Protein AF-A0A2E0X182-F1 (afdb_monomer_lite)

Sequence (84 aa):
MTTKQKFDVENPEVVVLKNGRYAFRAECPWEGKNGKKLTAFKFCSAADYQAQSARLLQESAGEGPEEGEEQSERPESASDTEDA

Structure (mmCIF, N/CA/C/O backbone):
data_AF-A0A2E0X182-F1
#
_entry.id   AF-A0A2E0X182-F1
#
loop_
_atom_site.group_PDB
_atom_site.id
_atom_site.type_symbol
_atom_site.label_atom_id
_atom_site.label_alt_id
_atom_site.label_comp_id
_atom_site.label_asym_id
_atom_site.label_entity_id
_atom_site.label_seq_id
_atom_site.pdbx_PDB_ins_code
_atom_site.Cartn_x
_atom_site.Cartn_y
_atom_site.Cartn_z
_atom_site.occupancy
_atom_site.B_iso_or_equiv
_atom_site.auth_seq_id
_atom_site.auth_comp_id
_atom_site.auth_asym_id
_atom_site.auth_atom_id
_atom_site.pdbx_PDB_model_num
ATOM 1 N N . MET A 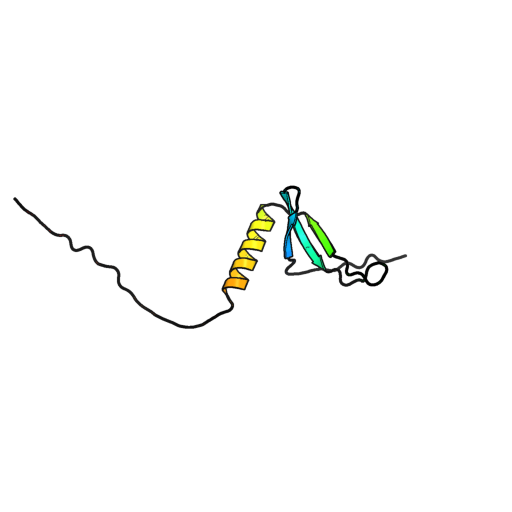1 1 ? -7.007 20.249 23.604 1.00 43.28 1 MET A N 1
ATOM 2 C CA . MET A 1 1 ? -5.786 19.714 22.969 1.00 43.28 1 MET A CA 1
ATOM 3 C C . MET A 1 1 ? -6.041 18.259 22.599 1.00 43.28 1 MET A C 1
ATOM 5 O O . MET A 1 1 ? -5.921 17.402 23.459 1.00 43.28 1 MET A O 1
ATOM 9 N N . THR A 1 2 ? -6.485 17.967 21.377 1.00 64.25 2 THR A N 1
ATOM 10 C CA . THR A 1 2 ? -6.614 16.582 20.894 1.00 64.25 2 THR A CA 1
ATOM 11 C C . THR A 1 2 ? -5.294 16.178 20.246 1.00 64.25 2 THR A C 1
ATOM 13 O O . THR A 1 2 ? -4.904 16.714 19.209 1.00 64.25 2 THR A O 1
ATOM 16 N N . THR A 1 3 ? -4.554 15.281 20.891 1.00 66.31 3 THR A N 1
ATOM 17 C CA . THR A 1 3 ? -3.309 14.721 20.362 1.00 66.31 3 THR A CA 1
ATOM 18 C C . THR A 1 3 ? -3.634 13.842 19.161 1.00 66.31 3 THR A C 1
ATOM 20 O O . THR A 1 3 ? -4.378 12.870 19.266 1.00 66.31 3 THR A O 1
ATOM 23 N N . LYS A 1 4 ? -3.085 14.190 17.992 1.00 75.62 4 LYS A N 1
ATOM 24 C CA . LYS A 1 4 ? -3.124 13.306 16.824 1.00 75.62 4 LYS A CA 1
ATOM 25 C C . LYS A 1 4 ? -2.320 12.055 17.168 1.00 75.62 4 LYS A C 1
ATOM 27 O O . LYS A 1 4 ? -1.095 12.126 17.253 1.00 75.62 4 LYS A O 1
ATOM 32 N N . GLN A 1 5 ? -3.003 10.939 17.388 1.00 78.19 5 GLN A N 1
ATOM 33 C CA . GLN A 1 5 ? -2.343 9.647 17.509 1.00 78.19 5 GLN A CA 1
ATOM 34 C C . GLN A 1 5 ? -1.790 9.259 16.133 1.00 78.19 5 GLN A C 1
ATOM 36 O O . GLN A 1 5 ? -2.461 9.422 15.112 1.00 78.19 5 GLN A O 1
ATOM 41 N N . LYS A 1 6 ? -0.533 8.821 16.101 1.00 82.94 6 LYS A N 1
ATOM 42 C CA . LYS A 1 6 ? 0.092 8.238 14.911 1.00 82.94 6 LYS A CA 1
ATOM 43 C C . LYS A 1 6 ? -0.012 6.723 15.029 1.00 82.94 6 LYS A C 1
ATOM 45 O O . LYS A 1 6 ? 0.002 6.202 16.141 1.00 82.94 6 LYS A O 1
ATOM 50 N N . PHE A 1 7 ? -0.131 6.048 13.900 1.00 87.06 7 PHE A N 1
ATOM 51 C CA . PHE A 1 7 ? -0.039 4.599 13.826 1.00 87.06 7 PHE A CA 1
ATOM 52 C C . PHE A 1 7 ? 0.830 4.244 12.623 1.00 87.06 7 PHE A C 1
ATOM 54 O O . PHE A 1 7 ? 0.775 4.930 11.598 1.00 87.06 7 PHE A O 1
ATOM 61 N N . ASP A 1 8 ? 1.629 3.199 12.784 1.00 87.62 8 ASP A N 1
ATOM 62 C CA . ASP A 1 8 ? 2.554 2.692 11.780 1.00 87.62 8 ASP A CA 1
ATOM 63 C C . ASP A 1 8 ? 2.142 1.268 11.403 1.00 87.62 8 ASP A C 1
ATOM 65 O O . ASP A 1 8 ? 1.591 0.529 12.221 1.00 87.62 8 ASP A O 1
ATOM 69 N N . VAL A 1 9 ? 2.355 0.911 10.139 1.00 87.38 9 VAL A N 1
ATOM 70 C CA . VAL A 1 9 ? 1.980 -0.387 9.567 1.00 87.38 9 VAL A CA 1
ATOM 71 C C . VAL A 1 9 ? 3.171 -0.894 8.772 1.00 87.38 9 VAL A C 1
ATOM 73 O O . VAL A 1 9 ? 3.616 -0.213 7.850 1.00 87.38 9 VAL A O 1
ATOM 76 N N . GLU A 1 10 ? 3.689 -2.067 9.135 1.00 85.00 10 GLU A N 1
ATOM 77 C CA . GLU A 1 10 ? 4.922 -2.608 8.546 1.00 85.00 10 GLU A CA 1
ATOM 78 C C . GLU A 1 10 ? 4.718 -3.134 7.120 1.00 85.00 10 GLU A C 1
ATOM 80 O O . GLU A 1 10 ? 5.542 -2.864 6.251 1.00 85.00 10 GLU A O 1
ATOM 85 N N . ASN A 1 11 ? 3.594 -3.804 6.847 1.00 84.31 11 ASN A N 1
ATOM 86 C CA . ASN A 1 11 ? 3.299 -4.394 5.537 1.00 84.31 11 ASN A CA 1
ATOM 87 C C . ASN A 1 11 ? 1.935 -3.919 5.009 1.00 84.31 11 ASN A C 1
ATOM 89 O O . ASN A 1 11 ? 0.969 -4.683 5.015 1.00 84.31 11 ASN A O 1
ATOM 93 N N . PRO A 1 12 ? 1.800 -2.646 4.592 1.00 87.88 12 PRO A N 1
ATOM 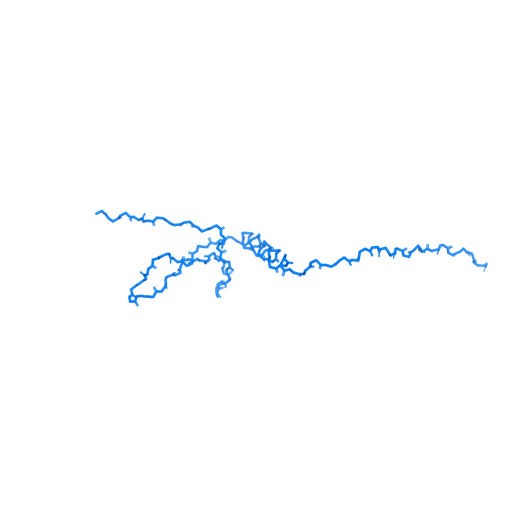94 C CA . PRO A 1 12 ? 0.539 -2.165 4.049 1.00 87.88 12 PRO A CA 1
ATOM 95 C C . PRO A 1 12 ? 0.240 -2.806 2.686 1.00 87.88 12 PRO A C 1
ATOM 97 O O . PRO A 1 12 ? 1.139 -3.034 1.871 1.00 87.88 12 PRO A O 1
ATOM 100 N N . GLU A 1 13 ? -1.043 -3.043 2.417 1.00 88.56 13 GLU A N 1
ATOM 101 C CA . GLU A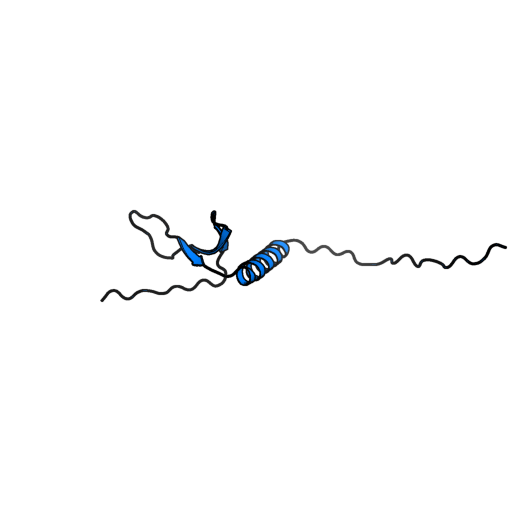 1 13 ? -1.524 -3.486 1.107 1.00 88.56 13 GLU A CA 1
ATOM 102 C C . GLU A 1 13 ? -1.226 -2.390 0.074 1.00 88.56 13 GLU A C 1
ATOM 104 O O . GLU A 1 13 ? -1.372 -1.205 0.371 1.00 88.56 13 GLU A O 1
ATOM 109 N N . VAL A 1 14 ? -0.821 -2.743 -1.146 1.00 89.88 14 VAL A N 1
ATOM 110 C CA . VAL A 1 14 ? -0.600 -1.754 -2.209 1.00 89.88 14 VAL A CA 1
ATOM 111 C C . VAL A 1 14 ? -1.628 -1.919 -3.324 1.00 89.88 14 VAL A C 1
ATOM 113 O O . VAL A 1 14 ? -1.859 -3.021 -3.813 1.00 89.88 14 VAL A O 1
ATOM 116 N N . VAL A 1 15 ? -2.265 -0.818 -3.729 1.00 90.81 15 VAL A N 1
ATOM 117 C CA . VAL A 1 15 ? -3.374 -0.824 -4.692 1.00 90.81 15 VAL A CA 1
ATOM 118 C C . VAL A 1 15 ? -3.171 0.191 -5.815 1.00 90.81 15 VAL A C 1
ATOM 120 O O . VAL A 1 15 ? -2.597 1.267 -5.620 1.00 90.81 15 VAL A O 1
ATOM 123 N N . VAL A 1 16 ? -3.701 -0.141 -6.995 1.00 93.44 16 VAL A N 1
ATOM 124 C CA . VAL A 1 16 ? -3.815 0.779 -8.133 1.00 93.44 16 VAL A CA 1
ATOM 125 C C . VAL A 1 16 ? -5.205 1.409 -8.108 1.00 93.44 16 VAL A C 1
ATOM 127 O O . VAL A 1 16 ? -6.226 0.725 -8.179 1.00 93.44 16 VAL A O 1
ATOM 130 N N . LEU A 1 17 ? -5.259 2.730 -7.981 1.00 91.31 17 LEU A N 1
ATOM 131 C CA . LEU A 1 17 ? -6.506 3.486 -7.980 1.00 91.31 17 LEU A CA 1
ATOM 132 C C . LEU A 1 17 ? -7.048 3.647 -9.408 1.00 91.31 17 LEU A C 1
ATOM 134 O O . LEU A 1 17 ? -6.306 3.606 -10.386 1.00 91.31 17 LEU A O 1
ATOM 138 N N . LYS A 1 18 ? -8.350 3.935 -9.536 1.00 91.31 18 LYS A N 1
ATOM 139 C CA . LYS A 1 18 ? -9.032 4.108 -10.839 1.00 91.31 18 LYS A CA 1
ATOM 140 C C . LYS A 1 18 ? -8.424 5.191 -11.741 1.00 91.31 18 LYS A C 1
ATOM 142 O O . LYS A 1 18 ? -8.653 5.184 -12.941 1.00 91.31 18 LYS A O 1
ATOM 147 N N . ASN A 1 19 ? -7.682 6.133 -11.165 1.00 91.19 19 ASN A N 1
ATOM 148 C CA . ASN A 1 19 ? -6.985 7.202 -11.881 1.00 91.19 19 ASN A CA 1
ATOM 149 C C . ASN A 1 19 ? -5.553 6.821 -12.310 1.00 91.19 19 ASN A C 1
ATOM 151 O O . ASN A 1 19 ? -4.799 7.701 -12.716 1.00 91.19 19 ASN A O 1
ATOM 155 N N . GLY A 1 20 ? -5.156 5.552 -12.163 1.00 91.19 20 GLY A N 1
ATOM 156 C CA . GLY A 1 20 ? -3.817 5.058 -12.491 1.00 91.19 20 GLY A CA 1
ATOM 157 C C . GLY A 1 20 ? -2.735 5.421 -11.470 1.00 91.19 20 GLY A C 1
ATOM 158 O O . GLY A 1 20 ? -1.556 5.225 -11.746 1.00 91.19 20 GLY A O 1
ATOM 159 N N . ARG A 1 21 ? -3.097 5.971 -10.301 1.00 92.69 21 ARG A N 1
ATOM 160 C CA . ARG A 1 21 ? -2.138 6.267 -9.224 1.00 92.69 21 ARG A CA 1
ATOM 161 C C . ARG A 1 21 ? -1.983 5.086 -8.273 1.00 92.69 21 ARG A C 1
ATOM 163 O O . ARG A 1 21 ? -2.941 4.360 -8.021 1.00 92.69 21 ARG A O 1
ATOM 170 N N . TYR A 1 22 ? -0.799 4.971 -7.685 1.00 93.81 22 TYR A N 1
ATOM 171 C CA . TYR A 1 22 ? -0.458 3.936 -6.711 1.00 93.81 22 TYR A CA 1
ATOM 172 C C . TYR A 1 22 ? -0.621 4.461 -5.285 1.00 93.81 22 TYR A C 1
ATOM 174 O O . TYR A 1 22 ? -0.279 5.614 -4.989 1.00 93.81 22 TYR A O 1
ATOM 182 N N . ALA A 1 23 ? -1.166 3.630 -4.400 1.00 93.69 23 ALA A N 1
ATOM 183 C CA . ALA A 1 23 ? -1.291 3.963 -2.990 1.00 93.69 23 ALA A CA 1
ATOM 184 C C . ALA A 1 23 ? -1.134 2.734 -2.095 1.00 93.69 23 ALA A C 1
ATOM 186 O O . ALA A 1 23 ? -1.645 1.658 -2.399 1.00 93.69 23 ALA A O 1
ATOM 187 N N . PHE A 1 24 ? -0.495 2.939 -0.948 1.00 92.25 24 PHE A N 1
ATOM 188 C CA . PHE A 1 24 ? -0.577 2.035 0.188 1.00 92.25 24 PHE A CA 1
ATOM 189 C C . PHE A 1 24 ? -1.920 2.208 0.886 1.00 92.25 24 PHE A C 1
ATOM 191 O O . PHE A 1 24 ? -2.360 3.335 1.129 1.00 92.25 24 PHE A O 1
ATOM 198 N N . ARG A 1 25 ? -2.549 1.091 1.216 1.00 92.50 25 ARG A N 1
ATOM 199 C CA . ARG A 1 25 ? -3.836 0.967 1.875 1.00 92.50 25 ARG A CA 1
ATOM 200 C C . ARG A 1 25 ? -3.627 0.265 3.215 1.00 92.50 25 ARG A C 1
ATOM 202 O O . ARG A 1 25 ? -3.011 -0.793 3.282 1.00 92.50 25 ARG A O 1
ATOM 209 N N . ALA A 1 26 ? -4.151 0.861 4.279 1.00 92.31 26 ALA A N 1
ATOM 210 C CA . ALA A 1 26 ? -4.099 0.292 5.621 1.00 92.31 26 ALA A CA 1
ATOM 211 C C . ALA A 1 26 ? -5.426 0.503 6.353 1.00 92.31 26 ALA A C 1
ATOM 213 O O . ALA A 1 26 ? -6.047 1.560 6.225 1.00 92.31 26 ALA A O 1
ATOM 214 N N . GLU A 1 27 ? -5.866 -0.483 7.132 1.00 91.31 27 GLU A N 1
ATOM 215 C CA . GLU A 1 27 ? -6.990 -0.299 8.051 1.00 91.31 27 GLU A CA 1
ATOM 216 C C . GLU A 1 27 ? -6.546 0.560 9.240 1.00 91.31 27 GLU A C 1
ATOM 218 O O . GLU A 1 27 ? -5.510 0.316 9.857 1.00 91.31 27 GLU A O 1
ATOM 223 N N . CYS A 1 28 ? -7.319 1.597 9.554 1.00 89.75 28 CYS A N 1
ATOM 224 C CA . CYS A 1 28 ? -7.060 2.398 10.741 1.00 89.75 28 CYS A CA 1
ATOM 225 C C . CYS A 1 28 ? -7.456 1.592 11.988 1.00 89.75 28 CYS A C 1
ATOM 227 O O . CYS A 1 28 ? -8.508 0.949 11.974 1.00 89.75 28 CYS A O 1
ATOM 229 N N . PRO A 1 29 ? -6.728 1.719 13.112 1.00 87.81 29 PRO A N 1
ATOM 230 C CA . PRO A 1 29 ? -7.122 1.066 14.362 1.00 87.81 29 PRO A CA 1
ATOM 231 C C . PRO A 1 29 ? -8.372 1.692 15.009 1.00 87.81 29 PRO A C 1
ATOM 233 O O . PRO A 1 29 ? -8.780 1.295 16.094 1.00 87.81 29 PRO A O 1
ATOM 236 N N . TRP A 1 30 ? -8.924 2.747 14.403 1.00 86.75 30 TRP A N 1
ATOM 237 C CA . TRP A 1 30 ? -9.941 3.601 14.998 1.00 86.75 30 TRP A CA 1
ATOM 238 C C . TRP A 1 30 ? -11.233 3.434 14.209 1.00 86.75 30 TRP A C 1
ATOM 240 O O . TRP A 1 30 ? -11.222 3.384 12.974 1.00 86.75 30 TRP A O 1
ATOM 250 N N . GLU A 1 31 ? -12.353 3.419 14.918 1.00 89.00 31 GLU A N 1
ATOM 251 C CA . GLU A 1 31 ? -13.664 3.369 14.288 1.00 89.00 31 GLU A CA 1
ATOM 252 C C . GLU A 1 31 ? -14.092 4.755 13.801 1.00 89.00 31 GLU A C 1
ATOM 254 O O . GLU A 1 31 ? -13.945 5.777 14.474 1.00 89.00 31 GLU A O 1
ATOM 259 N N . GLY A 1 32 ? -14.639 4.788 12.592 1.00 85.81 32 GLY A N 1
ATOM 260 C CA . GLY A 1 32 ? -15.280 5.959 12.030 1.00 85.81 32 GLY A CA 1
ATOM 261 C C . GLY A 1 32 ? -16.660 6.201 12.630 1.00 85.81 32 GLY A C 1
ATOM 262 O O . GLY A 1 32 ? -17.174 5.457 13.468 1.00 85.81 32 GLY A O 1
ATOM 263 N N . LYS A 1 33 ? -17.315 7.257 12.145 1.00 85.81 33 LYS A N 1
ATOM 264 C CA . LYS A 1 33 ? -18.675 7.595 12.569 1.00 85.81 33 LYS A CA 1
ATOM 265 C C . LYS A 1 33 ? -19.622 6.420 12.277 1.00 85.81 33 LYS A C 1
ATOM 267 O O . LYS A 1 33 ? -19.695 5.961 11.137 1.00 85.81 33 LYS A O 1
ATOM 272 N N . ASN A 1 34 ? -20.363 5.986 13.299 1.00 86.31 34 ASN A N 1
ATOM 273 C CA . ASN A 1 34 ? -21.307 4.857 13.271 1.00 86.31 34 ASN A CA 1
ATOM 274 C C . ASN A 1 34 ? -20.655 3.460 13.182 1.00 86.31 34 ASN A C 1
ATOM 276 O O . ASN A 1 34 ? -21.221 2.577 12.542 1.00 86.31 34 ASN A O 1
ATOM 280 N N . GLY A 1 35 ? -19.468 3.263 13.769 1.00 86.06 35 GLY A N 1
ATOM 281 C CA . GLY A 1 35 ? -18.819 1.942 13.836 1.00 86.06 35 GLY A CA 1
ATOM 282 C C . GLY A 1 35 ? -18.278 1.443 12.492 1.00 86.06 35 GLY A C 1
ATOM 283 O O . GLY A 1 35 ? -18.028 0.256 12.305 1.00 86.06 35 GLY A O 1
ATOM 284 N N . LYS A 1 36 ? -18.125 2.336 11.507 1.00 89.06 36 LYS A N 1
ATOM 285 C CA . LYS A 1 36 ? -17.549 1.976 10.208 1.00 89.06 36 LYS A CA 1
ATOM 286 C C . LYS A 1 36 ? -16.033 1.918 10.314 1.00 89.06 36 LYS A C 1
ATOM 288 O O . LYS A 1 36 ? -15.421 2.881 10.769 1.00 89.06 36 LYS A O 1
ATOM 293 N N . LYS A 1 37 ? -15.420 0.845 9.817 1.00 89.94 37 LYS A N 1
ATOM 294 C CA . LYS A 1 37 ? -13.962 0.769 9.684 1.00 89.94 37 LYS A CA 1
ATOM 295 C C . LYS A 1 37 ? -13.452 1.857 8.741 1.00 89.94 37 LYS A C 1
ATOM 297 O O . LYS A 1 37 ? -14.037 2.098 7.682 1.00 89.94 37 LYS A O 1
ATOM 302 N N . LEU A 1 38 ? -12.372 2.518 9.140 1.00 90.00 38 LEU A N 1
ATOM 303 C CA . LEU A 1 38 ? -11.693 3.512 8.319 1.00 90.00 38 LEU A CA 1
ATOM 304 C C . LEU A 1 38 ? -10.492 2.875 7.628 1.00 90.00 38 LEU A C 1
ATOM 306 O O . LEU A 1 38 ? -9.807 2.027 8.193 1.00 90.00 38 LEU A O 1
ATOM 310 N N . THR A 1 39 ? -10.224 3.319 6.407 1.00 91.19 39 THR A N 1
ATOM 311 C CA . THR A 1 39 ? -9.044 2.911 5.649 1.00 91.19 39 THR A CA 1
ATOM 312 C C . THR A 1 39 ? -8.234 4.151 5.306 1.00 91.19 39 THR A C 1
ATOM 314 O O . THR A 1 39 ? -8.766 5.111 4.743 1.00 91.19 39 THR A O 1
ATOM 317 N N . ALA A 1 40 ? -6.951 4.133 5.644 1.00 90.88 40 ALA A N 1
ATOM 318 C CA . ALA A 1 40 ? -5.995 5.155 5.264 1.00 90.88 40 ALA A CA 1
ATOM 319 C C . ALA A 1 40 ? -5.360 4.812 3.914 1.00 90.88 40 ALA A C 1
ATOM 321 O O . ALA A 1 40 ? -5.019 3.659 3.648 1.00 90.88 40 ALA A O 1
ATOM 322 N N . PHE A 1 41 ? -5.173 5.841 3.086 1.00 92.06 41 PHE A N 1
ATOM 323 C CA . PHE A 1 41 ? -4.461 5.748 1.817 1.00 92.06 41 PHE A CA 1
ATOM 324 C C . PHE A 1 41 ? -3.258 6.688 1.824 1.00 92.06 41 PHE A C 1
ATOM 326 O O . PHE A 1 41 ? -3.397 7.876 2.126 1.00 92.06 41 PHE A O 1
ATOM 333 N N . LYS A 1 42 ? -2.086 6.173 1.453 1.00 91.75 42 LYS A N 1
ATOM 334 C CA . LYS A 1 42 ? -0.859 6.955 1.280 1.00 91.75 42 LYS A CA 1
ATOM 335 C C . LYS A 1 42 ? -0.342 6.758 -0.137 1.00 91.75 42 LYS A C 1
ATOM 337 O O . LYS A 1 42 ? 0.046 5.656 -0.503 1.00 91.75 42 LYS A O 1
ATOM 342 N N . PHE A 1 43 ? -0.338 7.827 -0.929 1.00 93.12 43 PHE A N 1
ATOM 343 C CA . PHE A 1 43 ? 0.196 7.779 -2.289 1.00 93.12 43 PHE A CA 1
ATOM 344 C C . PHE A 1 43 ? 1.677 7.407 -2.285 1.00 93.12 43 PHE A C 1
ATOM 346 O O . PHE A 1 43 ? 2.439 7.891 -1.444 1.00 93.12 43 PHE A O 1
ATOM 353 N N . CYS A 1 44 ? 2.063 6.573 -3.241 1.00 91.44 44 CYS A N 1
ATOM 354 C CA . CYS A 1 44 ? 3.432 6.118 -3.431 1.00 91.44 44 CYS A CA 1
ATOM 355 C C . CYS A 1 44 ? 3.846 6.224 -4.901 1.00 91.44 44 CYS A C 1
ATOM 357 O O . CYS A 1 44 ? 3.020 6.476 -5.786 1.00 91.44 44 CYS A O 1
ATOM 359 N N . SER A 1 45 ? 5.149 6.100 -5.152 1.00 92.31 45 SER A N 1
ATOM 360 C CA . SER A 1 45 ? 5.678 6.092 -6.511 1.00 92.31 45 SER A CA 1
ATOM 361 C C . SER A 1 45 ? 5.440 4.735 -7.186 1.00 92.31 45 SER A C 1
ATOM 363 O O . SER A 1 45 ? 5.147 3.733 -6.532 1.00 92.31 45 SER A O 1
ATOM 365 N N . ALA A 1 46 ? 5.593 4.688 -8.511 1.00 89.50 46 ALA A N 1
ATOM 366 C CA . ALA A 1 46 ? 5.520 3.430 -9.255 1.00 89.50 46 ALA A CA 1
ATOM 367 C C . ALA A 1 46 ? 6.621 2.437 -8.833 1.00 89.50 46 ALA A C 1
ATOM 369 O O . ALA A 1 46 ? 6.378 1.234 -8.801 1.00 89.50 46 ALA A O 1
ATOM 370 N N . ALA A 1 47 ? 7.810 2.941 -8.482 1.00 90.81 47 ALA A N 1
ATOM 371 C CA . ALA A 1 47 ? 8.926 2.115 -8.030 1.00 90.81 47 ALA A CA 1
ATOM 372 C C . ALA A 1 47 ? 8.614 1.434 -6.688 1.00 90.81 47 ALA A C 1
ATOM 374 O O . ALA A 1 47 ? 8.819 0.231 -6.548 1.00 90.81 47 ALA A O 1
ATOM 375 N N . ASP A 1 48 ? 8.035 2.178 -5.739 1.00 88.44 48 ASP A N 1
ATOM 376 C CA . ASP A 1 48 ? 7.615 1.628 -4.443 1.00 88.44 48 ASP A CA 1
ATOM 377 C C . ASP A 1 48 ? 6.530 0.557 -4.609 1.00 88.44 48 ASP A C 1
ATOM 379 O O . ASP A 1 48 ? 6.575 -0.492 -3.969 1.00 88.44 48 ASP A O 1
ATOM 383 N N . TYR A 1 49 ? 5.567 0.792 -5.509 1.00 87.75 49 TYR A N 1
ATOM 384 C CA . TYR A 1 49 ? 4.539 -0.194 -5.842 1.00 87.75 49 TYR A CA 1
ATOM 385 C C . TYR A 1 49 ? 5.145 -1.498 -6.371 1.00 87.75 49 TYR A C 1
ATOM 387 O O . TYR A 1 49 ? 4.762 -2.580 -5.926 1.00 87.75 49 TYR A O 1
ATOM 395 N N . GLN A 1 50 ? 6.096 -1.409 -7.302 1.00 89.69 50 GLN A N 1
ATOM 396 C CA . GLN A 1 50 ? 6.757 -2.581 -7.878 1.00 89.69 50 GLN A CA 1
ATOM 397 C C . GLN A 1 50 ? 7.555 -3.354 -6.826 1.00 89.69 50 GLN A C 1
ATOM 399 O O . GLN A 1 50 ? 7.429 -4.572 -6.747 1.00 89.69 50 GLN A O 1
ATOM 404 N N . ALA A 1 51 ? 8.310 -2.660 -5.972 1.00 89.00 51 ALA A N 1
ATOM 405 C CA . ALA A 1 51 ? 9.062 -3.298 -4.895 1.00 89.00 51 ALA A CA 1
ATOM 406 C C . ALA A 1 51 ? 8.140 -4.034 -3.906 1.00 89.00 51 ALA A C 1
ATOM 408 O O . ALA A 1 51 ? 8.400 -5.180 -3.539 1.00 89.00 51 ALA A O 1
ATOM 409 N N . GLN A 1 52 ? 7.031 -3.401 -3.510 1.00 86.19 52 GLN A N 1
ATOM 410 C CA . GLN A 1 52 ? 6.087 -3.983 -2.555 1.00 86.19 52 GLN A CA 1
ATOM 411 C C . GLN A 1 52 ? 5.291 -5.147 -3.156 1.00 86.19 52 GLN A C 1
ATOM 413 O O . GLN A 1 52 ? 5.114 -6.174 -2.508 1.00 86.19 52 GLN A O 1
ATOM 418 N N . SER A 1 53 ? 4.829 -5.009 -4.400 1.00 85.19 53 SER A N 1
ATOM 419 C CA . SER A 1 53 ? 4.106 -6.077 -5.101 1.00 85.19 53 SER A CA 1
ATOM 420 C C . SER A 1 53 ? 4.999 -7.286 -5.380 1.00 85.19 53 SER A C 1
ATOM 422 O O . SER A 1 53 ? 4.555 -8.408 -5.164 1.00 85.19 53 SER A O 1
ATOM 424 N N . ALA A 1 54 ? 6.263 -7.079 -5.764 1.00 85.81 54 ALA A N 1
ATOM 425 C CA . ALA A 1 54 ? 7.235 -8.160 -5.918 1.00 85.81 54 ALA A CA 1
ATOM 426 C C . ALA A 1 54 ? 7.485 -8.899 -4.595 1.00 85.81 54 ALA A C 1
ATOM 428 O O . ALA A 1 54 ? 7.505 -10.128 -4.574 1.00 85.81 54 ALA A O 1
ATOM 429 N N . ARG A 1 55 ? 7.603 -8.165 -3.479 1.00 85.75 55 ARG A N 1
ATOM 430 C CA . ARG A 1 55 ? 7.737 -8.762 -2.143 1.00 85.75 55 ARG A CA 1
ATOM 431 C C . ARG A 1 55 ? 6.510 -9.589 -1.756 1.00 85.75 55 ARG A C 1
ATOM 433 O O . ARG A 1 55 ? 6.669 -10.714 -1.303 1.00 85.75 55 ARG A O 1
ATOM 440 N N . LEU A 1 56 ? 5.301 -9.061 -1.956 1.00 81.50 56 LEU A N 1
ATOM 441 C CA . LEU A 1 56 ? 4.057 -9.787 -1.672 1.00 81.50 56 LEU A CA 1
ATOM 442 C C . LEU A 1 56 ? 3.911 -11.035 -2.553 1.00 81.50 56 LEU A C 1
ATOM 444 O O . LEU A 1 56 ? 3.443 -12.068 -2.081 1.00 81.50 56 LEU A O 1
ATOM 448 N N . LEU A 1 57 ? 4.338 -10.966 -3.817 1.00 80.75 57 LEU A N 1
ATOM 449 C CA . LEU A 1 57 ? 4.370 -12.124 -4.711 1.00 80.75 57 LEU A CA 1
ATOM 450 C C . LEU A 1 57 ? 5.349 -13.195 -4.203 1.00 80.75 57 LEU A C 1
ATOM 452 O O . LEU A 1 57 ? 5.028 -14.375 -4.223 1.00 80.75 57 LEU A O 1
ATOM 456 N N . GLN A 1 58 ? 6.522 -12.789 -3.711 1.00 80.69 58 GLN A N 1
ATOM 457 C CA . GLN A 1 58 ? 7.512 -13.707 -3.146 1.00 80.69 58 GLN A CA 1
ATOM 458 C C . GLN A 1 58 ? 7.031 -14.344 -1.834 1.00 80.69 58 GLN A C 1
ATOM 460 O O . GLN A 1 58 ? 7.233 -15.534 -1.625 1.00 80.69 58 GLN A O 1
ATOM 465 N N . GLU A 1 59 ? 6.373 -13.569 -0.971 1.00 79.62 59 GLU A N 1
ATOM 466 C CA . GLU A 1 59 ? 5.823 -14.052 0.301 1.00 79.62 59 GLU A CA 1
ATOM 467 C C . GLU A 1 59 ? 4.643 -15.011 0.068 1.00 79.62 59 GLU A C 1
ATOM 469 O O . GLU A 1 59 ? 4.582 -16.073 0.676 1.00 79.62 59 GLU A O 1
ATOM 474 N N . SER A 1 60 ? 3.763 -14.703 -0.893 1.00 68.50 60 SER A N 1
ATOM 475 C CA . SER A 1 60 ? 2.653 -15.591 -1.280 1.00 68.50 60 SER A CA 1
ATOM 476 C C . SER A 1 60 ? 3.089 -16.835 -2.062 1.00 68.50 60 SER A C 1
ATOM 478 O O . SER A 1 60 ? 2.396 -17.845 -2.012 1.00 68.50 60 SER A O 1
ATOM 480 N N . ALA A 1 61 ? 4.236 -16.800 -2.747 1.00 64.94 61 ALA A N 1
ATOM 481 C CA . ALA A 1 61 ? 4.836 -17.973 -3.386 1.00 64.94 61 ALA A CA 1
ATOM 482 C C . ALA A 1 61 ? 5.651 -18.851 -2.414 1.00 64.94 61 ALA A C 1
ATOM 484 O O . ALA A 1 61 ? 6.067 -19.943 -2.791 1.00 64.94 61 ALA A O 1
ATOM 485 N N . GLY A 1 62 ? 5.904 -18.380 -1.187 1.00 57.31 62 GLY A N 1
ATOM 486 C CA . GLY A 1 62 ? 6.712 -19.072 -0.180 1.00 57.31 62 GLY A CA 1
ATOM 487 C C . GLY A 1 62 ? 5.941 -20.023 0.740 1.00 57.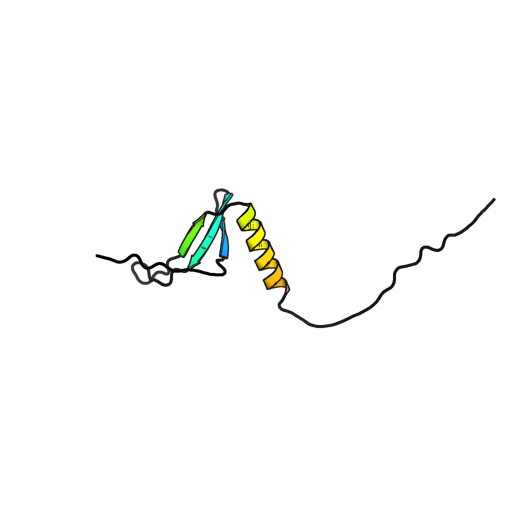31 62 GLY A C 1
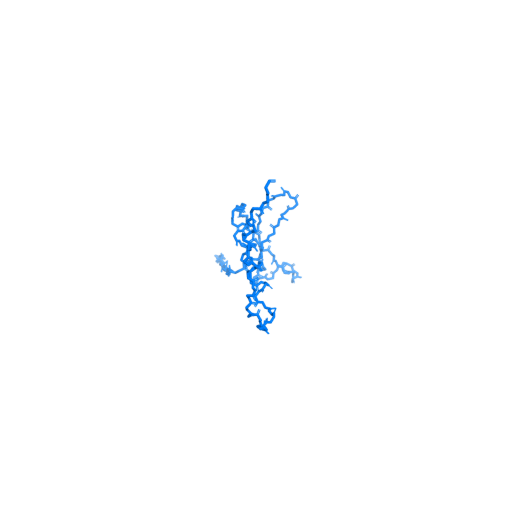ATOM 488 O O . GLY A 1 62 ? 6.573 -20.742 1.509 1.00 57.31 62 GLY A O 1
ATOM 489 N N . GLU A 1 63 ? 4.606 -20.064 0.673 1.00 52.12 63 GLU A N 1
ATOM 490 C CA . GLU A 1 63 ? 3.783 -20.950 1.507 1.00 52.12 63 GLU A CA 1
ATOM 491 C C . GLU A 1 63 ? 3.211 -22.126 0.684 1.00 52.12 63 GLU A C 1
ATOM 493 O O . GLU A 1 63 ? 2.036 -22.150 0.322 1.00 52.12 63 GLU A O 1
ATOM 498 N N . GLY A 1 64 ? 4.089 -23.110 0.409 1.00 44.25 64 GLY A N 1
ATOM 499 C CA . GLY A 1 64 ? 3.766 -24.543 0.242 1.00 44.25 64 GLY A CA 1
ATOM 500 C C . GLY A 1 64 ? 4.212 -25.243 -1.066 1.00 44.25 64 GLY A C 1
ATOM 501 O O . GLY A 1 64 ? 3.975 -24.687 -2.138 1.00 44.25 64 GLY A O 1
ATOM 502 N N . PRO A 1 65 ? 4.705 -26.509 -1.036 1.00 53.03 65 PRO A N 1
ATOM 503 C CA . PRO A 1 65 ? 5.361 -27.267 0.041 1.00 53.03 65 PRO A CA 1
ATOM 504 C C . PRO A 1 65 ? 6.818 -27.679 -0.295 1.00 53.03 65 PRO A C 1
ATOM 506 O O . PRO A 1 65 ? 7.268 -27.605 -1.437 1.00 53.03 65 PRO A O 1
ATOM 509 N N . GLU A 1 66 ? 7.548 -28.151 0.722 1.00 54.94 66 GLU A N 1
ATOM 510 C CA . GLU A 1 66 ? 8.671 -29.076 0.533 1.00 54.94 66 GLU A CA 1
ATOM 511 C C . GLU A 1 66 ? 8.217 -30.274 -0.315 1.00 54.94 66 GLU A C 1
ATOM 513 O O . GLU A 1 66 ? 7.313 -30.986 0.105 1.00 54.94 66 GLU A O 1
ATOM 518 N N . GLU A 1 67 ? 8.859 -30.520 -1.456 1.00 47.47 67 GLU A N 1
ATOM 519 C CA . GLU A 1 67 ? 9.139 -31.863 -1.978 1.00 47.47 67 GLU A CA 1
ATOM 520 C C . GLU A 1 67 ? 10.269 -31.741 -3.009 1.00 47.47 67 GLU A C 1
ATOM 522 O O . GLU A 1 67 ? 10.213 -30.943 -3.947 1.00 47.47 67 GLU A O 1
ATOM 527 N N . GLY A 1 68 ? 11.362 -32.452 -2.740 1.00 57.66 68 GLY A N 1
ATOM 528 C CA . GLY A 1 68 ? 12.556 -32.463 -3.567 1.00 57.66 68 GLY A CA 1
ATOM 529 C C . GLY A 1 68 ? 12.424 -33.354 -4.798 1.00 57.66 68 GLY A C 1
ATOM 530 O O . GLY A 1 68 ? 11.736 -34.362 -4.770 1.00 57.66 68 GLY A O 1
ATOM 531 N N . GLU A 1 69 ? 13.152 -32.972 -5.839 1.00 48.53 69 GLU A N 1
ATOM 532 C CA . GLU A 1 69 ? 13.762 -33.809 -6.884 1.00 48.53 69 GLU A CA 1
ATOM 533 C C . GLU A 1 69 ? 14.638 -32.818 -7.669 1.00 48.53 69 GLU A C 1
ATOM 535 O O . GLU A 1 69 ? 14.155 -31.954 -8.393 1.00 48.53 69 GLU A O 1
ATOM 540 N N . GLU A 1 70 ? 15.867 -32.556 -7.237 1.00 49.78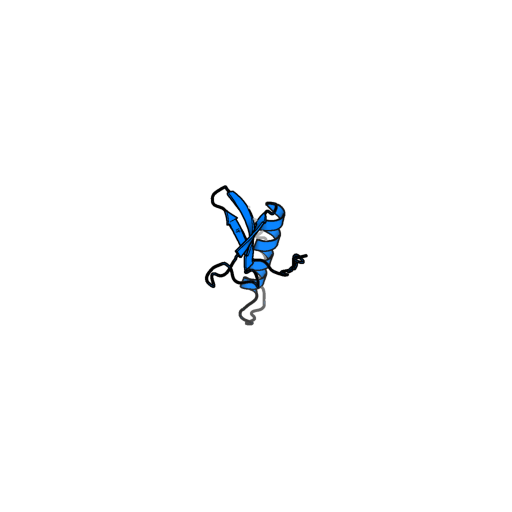 70 GLU A N 1
ATOM 541 C CA . GLU A 1 70 ? 17.069 -33.364 -7.456 1.00 49.78 70 GLU A CA 1
ATOM 542 C C . GLU A 1 70 ? 17.268 -33.811 -8.918 1.00 49.78 70 GLU A C 1
ATOM 544 O O . GLU A 1 70 ? 16.558 -34.662 -9.432 1.00 49.78 70 GLU A O 1
ATOM 549 N N . GLN A 1 71 ? 18.346 -33.257 -9.493 1.00 47.72 71 GLN A N 1
ATOM 550 C CA . GLN A 1 71 ? 19.168 -33.766 -10.598 1.00 47.72 71 GLN A CA 1
ATOM 551 C C . GLN A 1 71 ? 18.598 -33.621 -12.017 1.00 47.72 71 GLN A C 1
ATOM 553 O O . GLN A 1 71 ? 17.504 -34.041 -12.354 1.00 47.72 71 GLN A O 1
ATOM 558 N N . SER A 1 72 ? 19.281 -32.798 -12.825 1.00 52.22 72 SER A N 1
ATOM 559 C CA . SER A 1 72 ? 20.281 -33.257 -13.811 1.00 52.22 72 SER A CA 1
ATOM 560 C C . SER A 1 72 ? 19.597 -34.169 -14.821 1.00 52.22 72 SER A C 1
ATOM 562 O O . SER A 1 72 ? 19.147 -35.243 -14.480 1.00 52.22 72 SER A O 1
ATOM 564 N N . GLU A 1 73 ? 19.477 -33.776 -16.081 1.00 48.00 73 GLU A N 1
ATOM 565 C CA . GLU A 1 73 ? 20.585 -33.980 -17.006 1.00 48.00 73 GLU A CA 1
ATOM 566 C C . GLU A 1 73 ? 20.589 -32.943 -18.133 1.00 48.00 73 GLU A C 1
ATOM 568 O O . GLU A 1 73 ? 19.612 -32.694 -18.836 1.00 48.00 73 GLU A O 1
ATOM 573 N N . ARG A 1 74 ? 21.764 -32.347 -18.308 1.00 60.81 74 ARG A N 1
ATOM 574 C CA . ARG A 1 74 ? 22.181 -31.590 -19.480 1.00 60.81 74 ARG A CA 1
ATOM 575 C C . ARG A 1 74 ? 22.406 -32.607 -20.608 1.00 60.81 74 ARG A C 1
ATOM 577 O O . ARG A 1 74 ? 23.320 -33.415 -20.454 1.00 60.81 74 ARG A O 1
ATOM 584 N N . PRO A 1 75 ? 21.655 -32.598 -21.725 1.00 54.78 75 PRO A N 1
ATOM 585 C CA . PRO A 1 75 ? 22.061 -33.394 -22.867 1.00 54.78 75 PRO A CA 1
ATOM 586 C C . PRO A 1 75 ? 23.325 -32.752 -23.436 1.00 54.78 75 PRO A C 1
ATOM 588 O O . PRO A 1 75 ? 23.328 -31.620 -23.925 1.00 54.78 75 PRO A O 1
ATOM 591 N N . GLU A 1 76 ? 24.429 -33.469 -23.277 1.00 56.28 76 GLU A N 1
ATOM 592 C CA . GLU A 1 76 ? 25.675 -33.206 -23.967 1.00 56.28 76 GLU A CA 1
ATOM 593 C C . GLU A 1 76 ? 25.391 -33.362 -25.461 1.00 56.28 76 GLU A C 1
ATOM 595 O O . GLU A 1 76 ? 25.149 -34.464 -25.949 1.00 56.28 76 GLU A O 1
ATOM 600 N N . SER A 1 77 ? 25.349 -32.243 -26.187 1.00 56.81 77 SER A N 1
ATOM 601 C CA . SER A 1 77 ? 25.322 -32.269 -27.644 1.00 56.81 77 SER A CA 1
ATOM 602 C C . SER A 1 77 ? 26.637 -32.871 -28.121 1.00 56.81 77 SER A C 1
ATOM 604 O O . SER A 1 77 ? 27.654 -32.181 -28.223 1.00 56.81 77 SER A O 1
ATOM 606 N N . ALA A 1 78 ? 26.600 -34.180 -28.360 1.00 57.69 78 ALA A N 1
ATOM 607 C CA . ALA A 1 78 ? 27.620 -34.911 -29.075 1.00 57.69 78 ALA A CA 1
ATOM 608 C C . ALA A 1 78 ? 27.868 -34.211 -30.413 1.00 57.69 78 ALA A C 1
ATOM 610 O O . ALA A 1 78 ? 26.956 -33.940 -31.195 1.00 57.69 78 ALA A O 1
ATOM 611 N N . SER A 1 79 ? 29.130 -33.859 -30.606 1.00 61.97 79 SER A N 1
ATOM 612 C CA . SER A 1 79 ? 29.698 -33.420 -31.867 1.00 61.97 79 SER A CA 1
ATOM 613 C C . SER A 1 79 ? 29.651 -34.625 -32.796 1.00 61.97 79 SER A C 1
ATOM 615 O O . SER A 1 79 ? 30.347 -35.603 -32.530 1.00 61.97 79 SER A O 1
ATOM 617 N N . ASP A 1 80 ? 28.823 -34.571 -33.837 1.00 57.19 80 ASP A N 1
ATOM 618 C CA . ASP A 1 80 ? 28.906 -35.538 -34.923 1.00 57.19 80 ASP A CA 1
ATOM 619 C C . ASP A 1 80 ? 29.703 -34.923 -36.074 1.00 57.19 80 ASP A C 1
ATOM 621 O O . ASP A 1 80 ? 29.453 -33.809 -36.546 1.00 57.19 80 ASP A O 1
ATOM 625 N N . THR A 1 81 ? 30.754 -35.658 -36.384 1.00 60.06 81 THR A N 1
ATOM 626 C CA . THR A 1 81 ? 31.894 -35.380 -37.238 1.00 60.06 81 THR A CA 1
ATOM 627 C C . THR A 1 81 ? 31.612 -35.955 -38.626 1.00 60.06 81 THR A C 1
ATOM 629 O O . THR A 1 81 ? 31.168 -37.089 -38.711 1.00 60.06 81 THR A O 1
ATOM 632 N N . GLU A 1 82 ? 31.957 -35.189 -39.668 1.00 60.25 82 GLU A N 1
ATOM 633 C CA . GLU A 1 82 ? 32.269 -35.612 -41.051 1.00 60.25 82 GLU A CA 1
ATOM 634 C C . GLU A 1 82 ? 31.224 -36.420 -41.854 1.00 60.25 82 GLU A C 1
ATOM 636 O O . GLU A 1 82 ? 30.924 -37.565 -41.546 1.00 60.25 82 GLU A O 1
ATOM 641 N N . ASP A 1 83 ? 30.824 -35.889 -43.017 1.00 60.41 83 ASP A N 1
ATOM 642 C CA . ASP A 1 83 ? 30.675 -36.725 -44.217 1.00 60.41 83 ASP A CA 1
ATOM 643 C C . ASP A 1 83 ? 31.064 -35.936 -45.480 1.00 60.41 83 ASP A C 1
ATOM 645 O O . ASP A 1 83 ? 30.935 -34.708 -45.529 1.00 60.41 83 ASP A O 1
ATOM 649 N N . ALA A 1 84 ? 31.644 -36.684 -46.417 1.00 56.59 84 ALA A N 1
ATOM 650 C CA . ALA A 1 84 ? 32.577 -36.313 -47.482 1.00 56.59 84 ALA A CA 1
ATOM 651 C C . ALA A 1 84 ? 32.001 -35.563 -48.699 1.00 56.59 84 ALA A C 1
ATOM 653 O O . ALA A 1 84 ? 30.789 -35.670 -48.988 1.00 56.59 84 ALA A O 1
#

Secondary structure (DSSP, 8-state):
---------SS-EEEE-TTS-EEEEEEEEEE-TTSPEEEEEEEE-HHHHHHHHHHHHHHHTSSS--------------------

pLDDT: mean 77.44, std 16.08, range [43.28, 93.81]

Radius of gyration: 25.31 Å; chains: 1; bounding box: 54×56×70 Å

Foldseek 3Di:
DDDDDDDDDDQFDWDQDPVRWIWGKDWDPDADPPRHTDIDIDTDDPVVSVVSVVVVVVVVVPPDDDDDDDDDDDPDPDDDDDDD